Protein AF-A0A9W8TKQ6-F1 (afdb_monomer_lite)

Radius of gyration: 15.14 Å; chains: 1; bounding box: 36×37×39 Å

pLDDT: mean 89.1, std 11.27, range [38.53, 98.56]

InterPro domains:
  IPR004013 PHP domain [PF02811] (1-121)
  IPR010140 Histidinol phosphate phosphatase, HisJ [PTHR21039] (1-131)
  IPR010140 Histidinol phosphate phosphatase, HisJ [TIGR01856] (2-131)
  IPR016195 Polymerase/histidinol phosphatase-like [SSF89550] (1-128)

Secondary structure (DSSP, 8-state):
-----TTT-TTT--S-HHHHHHHHHHTT-SEEEE-PBPPP-SGGG--GGG-SSHHHHHHHHHHHHHHHHHHHHHHHHHHTTT-EEEEEEEEE-SSTTHHHHHHHHHTSTT--EEEEE--EETTEESS--S--

Structure (mmCIF, N/CA/C/O backbone):
data_AF-A0A9W8TKQ6-F1
#
_entry.id   AF-A0A9W8TKQ6-F1
#
loop_
_atom_site.group_PDB
_atom_site.id
_atom_site.type_symbol
_atom_site.label_atom_id
_atom_site.label_alt_id
_atom_site.label_comp_id
_atom_site.label_asym_id
_atom_site.label_entity_id
_atom_site.label_seq_id
_atom_site.pdbx_PDB_ins_code
_atom_site.Cartn_x
_atom_site.Cartn_y
_atom_site.Cartn_z
_atom_site.occupancy
_atom_site.B_iso_or_equiv
_atom_site.auth_seq_id
_atom_site.auth_comp_id
_atom_site.auth_asym_id
_atom_site.auth_atom_id
_atom_site.pdbx_PDB_model_num
ATOM 1 N N . MET A 1 1 ? 0.305 -6.557 11.316 1.00 77.19 1 MET A N 1
ATOM 2 C CA . MET A 1 1 ? 0.956 -5.267 10.994 1.00 77.19 1 MET A CA 1
ATOM 3 C C . MET A 1 1 ? 1.440 -5.225 9.545 1.00 77.19 1 MET A C 1
ATOM 5 O O . MET A 1 1 ? 2.256 -4.385 9.222 1.00 77.19 1 MET A O 1
ATOM 9 N N . HIS A 1 2 ? 0.966 -6.133 8.693 1.00 90.50 2 HIS A N 1
ATOM 10 C CA . HIS A 1 2 ? 1.325 -6.227 7.287 1.00 90.50 2 HIS A CA 1
ATOM 11 C C . HIS A 1 2 ? 0.168 -6.966 6.612 1.00 90.50 2 HIS A C 1
ATOM 13 O O . HIS A 1 2 ? -0.257 -8.005 7.130 1.00 90.50 2 HIS A O 1
ATOM 19 N N . SER A 1 3 ? -0.407 -6.389 5.564 1.00 91.12 3 SER A N 1
ATOM 20 C CA . SER A 1 3 ? -1.506 -6.992 4.810 1.00 91.12 3 SER A CA 1
ATOM 21 C C . SER A 1 3 ? -1.667 -6.318 3.457 1.00 91.12 3 SER A C 1
ATOM 23 O O . SER A 1 3 ? -1.506 -5.099 3.364 1.00 91.12 3 SER A O 1
ATOM 25 N N . HIS A 1 4 ? -2.098 -7.112 2.482 1.00 92.06 4 HIS A N 1
ATOM 26 C CA . HIS A 1 4 ? -2.365 -6.720 1.100 1.00 92.06 4 HIS A CA 1
ATOM 27 C C . HIS A 1 4 ? -3.816 -7.012 0.728 1.00 92.06 4 HIS A C 1
ATOM 29 O O . HIS A 1 4 ? -4.459 -7.876 1.337 1.00 92.06 4 HIS A O 1
ATOM 35 N N . SER A 1 5 ? -4.329 -6.327 -0.289 1.00 91.88 5 SER A N 1
ATOM 36 C CA . SER A 1 5 ? -5.655 -6.575 -0.856 1.00 91.88 5 SER A CA 1
ATOM 37 C C . SER A 1 5 ? -5.571 -6.831 -2.357 1.00 91.88 5 SER A C 1
ATOM 39 O O . SER A 1 5 ? -4.749 -6.259 -3.065 1.00 91.88 5 SER A O 1
ATOM 41 N N . GLY A 1 6 ? -6.471 -7.661 -2.886 1.00 89.06 6 GLY A N 1
ATOM 42 C CA . GLY A 1 6 ? -6.562 -7.898 -4.331 1.00 89.06 6 GLY A CA 1
ATOM 43 C C . GLY A 1 6 ? -7.011 -6.668 -5.117 1.00 89.06 6 GLY A C 1
ATOM 44 O O . GLY A 1 6 ? -6.820 -6.599 -6.326 1.00 89.06 6 GLY A O 1
ATOM 45 N N . GLN A 1 7 ? -7.585 -5.672 -4.437 1.00 90.56 7 GLN A N 1
ATOM 46 C CA . GLN A 1 7 ? -7.968 -4.400 -5.046 1.00 90.56 7 GLN A CA 1
ATOM 47 C C . GLN A 1 7 ? -6.757 -3.596 -5.540 1.00 90.56 7 GLN A C 1
ATOM 49 O O . GLN A 1 7 ? -6.863 -2.918 -6.563 1.00 90.56 7 GLN A O 1
ATOM 54 N N . PHE A 1 8 ? -5.625 -3.672 -4.835 1.00 91.12 8 PHE A N 1
ATOM 55 C CA . PHE A 1 8 ? -4.417 -2.904 -5.155 1.00 91.12 8 PHE A CA 1
ATOM 56 C C . PHE A 1 8 ? -3.199 -3.785 -5.483 1.00 91.12 8 PHE A C 1
ATOM 58 O O . PHE A 1 8 ? -2.281 -3.303 -6.147 1.00 91.12 8 PHE A O 1
ATOM 65 N N . CYS A 1 9 ? -3.249 -5.081 -5.161 1.00 84.81 9 CYS A N 1
ATOM 66 C CA . CYS A 1 9 ? -2.261 -6.100 -5.529 1.00 84.81 9 CYS A CA 1
ATOM 67 C C . CYS A 1 9 ? -2.932 -7.292 -6.247 1.00 84.81 9 CYS A C 1
ATOM 69 O O . CYS A 1 9 ? -3.016 -8.394 -5.702 1.00 84.81 9 CYS A O 1
ATOM 71 N N . PRO A 1 10 ? -3.456 -7.090 -7.473 1.00 77.88 10 PRO A N 1
ATOM 72 C CA . PRO A 1 10 ? -4.319 -8.067 -8.143 1.00 77.88 10 PRO A CA 1
ATOM 73 C C . PRO A 1 10 ? -3.624 -9.374 -8.544 1.00 77.88 10 PRO A C 1
ATOM 75 O O . PRO A 1 10 ? -4.311 -10.364 -8.781 1.00 77.88 10 PRO A O 1
ATOM 78 N N . GLY A 1 11 ? -2.294 -9.396 -8.646 1.00 73.38 11 GLY A N 1
ATOM 79 C CA . GLY A 1 11 ? -1.581 -10.593 -9.087 1.00 73.38 11 GLY A CA 1
ATOM 80 C C . GLY A 1 11 ? -1.391 -11.662 -8.012 1.00 73.38 11 GLY A C 1
ATOM 81 O O . GLY A 1 11 ? -1.322 -12.845 -8.334 1.00 73.38 11 GLY A O 1
ATOM 82 N N . HIS A 1 12 ? -1.432 -11.290 -6.727 1.00 73.44 12 HIS A N 1
ATOM 83 C CA . HIS A 1 12 ? -1.230 -12.242 -5.626 1.00 73.44 12 HIS A CA 1
ATOM 84 C C . HIS A 1 12 ? -2.181 -12.061 -4.427 1.00 73.44 12 HIS A C 1
ATOM 86 O O . HIS A 1 12 ? -2.103 -12.819 -3.460 1.00 73.44 12 HIS A O 1
ATOM 92 N N . ALA A 1 13 ? -3.137 -11.128 -4.484 1.00 79.06 13 ALA A N 1
ATOM 93 C CA . ALA A 1 13 ? -4.212 -10.993 -3.500 1.00 79.06 13 ALA A CA 1
ATOM 94 C C . ALA A 1 13 ? -5.596 -10.994 -4.180 1.00 79.06 13 ALA A C 1
ATOM 96 O O . ALA A 1 13 ? -5.718 -10.748 -5.377 1.00 79.06 13 ALA A O 1
ATOM 97 N N . LYS A 1 14 ? -6.665 -11.315 -3.433 1.00 80.19 14 LYS A N 1
ATOM 98 C CA . LYS A 1 14 ? -8.003 -11.577 -4.019 1.00 80.19 14 LYS A CA 1
ATOM 99 C C . LYS A 1 14 ? -9.108 -10.631 -3.555 1.00 80.19 14 LYS A C 1
ATOM 101 O O . LYS A 1 14 ? -9.953 -10.238 -4.354 1.00 80.19 14 LYS A O 1
ATOM 106 N N . ASP A 1 15 ? -9.122 -10.274 -2.276 1.00 89.31 15 ASP A N 1
ATOM 107 C CA . ASP A 1 15 ? -10.250 -9.560 -1.673 1.00 89.31 15 ASP A CA 1
ATOM 108 C C . ASP A 1 15 ? -10.120 -8.035 -1.760 1.00 89.31 15 ASP A C 1
ATOM 110 O O . ASP A 1 15 ? -9.027 -7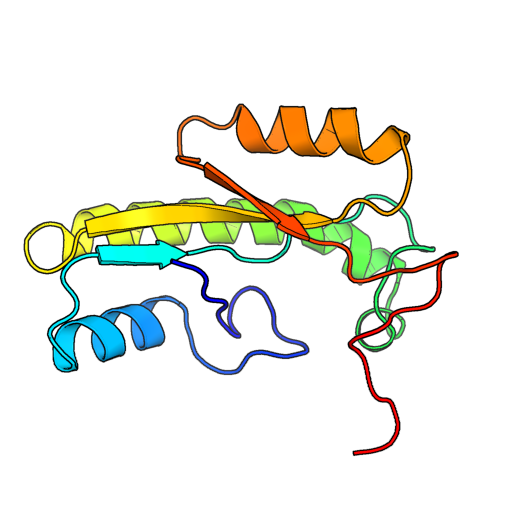.486 -1.878 1.00 89.31 15 ASP A O 1
ATOM 114 N N . GLN A 1 16 ? -11.250 -7.332 -1.662 1.00 94.56 16 GLN A N 1
ATOM 115 C CA . GLN A 1 16 ? -11.266 -5.868 -1.561 1.00 94.56 16 GLN A CA 1
ATOM 116 C C . GLN A 1 16 ? -10.669 -5.395 -0.227 1.00 94.56 16 GLN A C 1
ATOM 118 O O . GLN A 1 16 ? -10.833 -6.068 0.795 1.00 94.56 16 GLN A O 1
ATOM 123 N N . LEU A 1 17 ? -10.064 -4.201 -0.201 1.00 95.31 17 LEU A N 1
ATOM 124 C CA . LEU A 1 17 ? -9.424 -3.661 1.006 1.00 95.31 17 LEU A CA 1
ATOM 125 C C . LEU A 1 17 ? -10.413 -3.544 2.182 1.00 95.31 17 LEU A C 1
ATOM 127 O O . LEU A 1 17 ? -10.109 -3.896 3.321 1.00 95.31 17 LEU A O 1
ATOM 131 N N . GLU A 1 18 ? -11.653 -3.132 1.916 1.00 97.56 18 GLU A N 1
ATOM 132 C CA . GLU A 1 18 ? -12.683 -3.063 2.958 1.00 97.56 18 GLU A CA 1
ATOM 133 C C . GLU A 1 18 ? -13.085 -4.449 3.496 1.00 97.56 18 GLU A C 1
ATOM 135 O O . GLU A 1 18 ? -13.406 -4.590 4.680 1.00 97.56 18 GLU A O 1
ATOM 140 N N . ALA A 1 19 ? -13.074 -5.481 2.648 1.00 96.81 19 ALA A N 1
ATOM 141 C CA . ALA A 1 19 ? -13.456 -6.831 3.050 1.00 96.81 19 ALA A CA 1
ATOM 142 C C . ALA A 1 19 ? -12.454 -7.407 4.060 1.00 96.81 19 ALA A C 1
ATOM 144 O O . ALA A 1 19 ? -12.871 -7.955 5.084 1.00 96.81 19 ALA A O 1
ATOM 145 N N . ILE A 1 20 ? -11.151 -7.201 3.832 1.00 95.62 20 ILE A N 1
ATOM 146 C CA . ILE A 1 20 ? -10.113 -7.650 4.768 1.00 95.62 20 ILE A CA 1
ATOM 147 C C . ILE A 1 20 ? -10.187 -6.893 6.105 1.00 95.62 20 ILE A C 1
ATOM 149 O O . ILE A 1 20 ? -10.054 -7.508 7.164 1.00 95.62 20 ILE A O 1
ATOM 153 N N . VAL A 1 21 ? -10.511 -5.592 6.085 1.00 97.31 21 VAL A N 1
ATOM 154 C CA . VAL A 1 21 ? -10.714 -4.784 7.304 1.00 97.31 21 VAL A CA 1
ATOM 155 C C . VAL A 1 21 ? -11.910 -5.294 8.109 1.00 97.31 21 VAL A C 1
ATOM 157 O O . VAL A 1 21 ? -11.798 -5.524 9.315 1.00 97.31 21 VAL A O 1
ATOM 160 N N . LYS A 1 22 ? -13.055 -5.529 7.456 1.00 97.88 22 LYS A N 1
ATOM 161 C CA . LYS A 1 22 ? -14.249 -6.098 8.106 1.00 97.88 22 LYS A CA 1
ATOM 162 C C . LYS A 1 22 ? -13.969 -7.466 8.711 1.00 97.88 22 LYS A C 1
ATOM 164 O O . LYS A 1 22 ? -14.430 -7.750 9.817 1.00 97.88 22 LYS A O 1
ATOM 169 N N . HIS A 1 23 ? -13.210 -8.300 8.006 1.00 97.19 23 HIS A N 1
ATOM 170 C CA . HIS A 1 23 ? -12.829 -9.609 8.509 1.00 97.19 23 HIS A CA 1
ATOM 171 C C . HIS A 1 23 ? -11.973 -9.496 9.779 1.00 97.19 23 HIS A C 1
ATOM 173 O O . HIS A 1 23 ? -12.293 -10.128 10.785 1.00 97.19 23 HIS A O 1
ATOM 179 N N . ALA A 1 24 ? -10.960 -8.622 9.784 1.00 96.88 24 ALA A N 1
ATOM 180 C CA . ALA A 1 24 ? -10.123 -8.376 10.958 1.00 96.88 24 ALA A CA 1
ATOM 181 C C . ALA A 1 24 ? -10.940 -7.879 12.167 1.00 96.88 24 ALA A C 1
ATOM 183 O O . ALA A 1 24 ? -10.751 -8.363 13.287 1.00 96.88 24 ALA A O 1
ATOM 184 N N . ILE A 1 25 ? -11.900 -6.974 11.944 1.00 97.88 25 ILE A N 1
ATOM 185 C CA . ILE A 1 25 ? -12.841 -6.523 12.983 1.00 97.88 25 ILE A CA 1
ATOM 186 C C . ILE A 1 25 ? -13.644 -7.706 13.539 1.00 97.88 25 ILE A C 1
ATOM 188 O O . ILE A 1 25 ? -13.751 -7.851 14.757 1.00 97.88 25 ILE A O 1
ATOM 192 N N . GLY A 1 26 ? -14.174 -8.574 12.670 1.00 97.81 26 GLY A N 1
ATOM 193 C CA . GLY A 1 26 ? -14.928 -9.767 13.069 1.00 97.81 26 GLY A CA 1
ATOM 194 C C . GLY A 1 26 ? -14.113 -10.754 13.912 1.00 97.81 26 GLY A C 1
ATOM 195 O O . GLY A 1 26 ? -14.659 -11.398 14.804 1.00 97.81 26 GLY A O 1
ATOM 196 N N . LEU A 1 27 ? -12.798 -10.819 13.685 1.00 97.50 27 LEU A N 1
ATOM 197 C CA . LEU A 1 27 ? -11.852 -11.597 14.491 1.00 97.50 27 LEU A CA 1
ATOM 198 C C . LEU A 1 27 ? -11.438 -10.901 15.802 1.00 97.50 27 LEU A C 1
ATOM 200 O O . LEU A 1 27 ? -10.709 -11.479 16.606 1.00 97.50 27 LEU A O 1
ATOM 204 N N . GLY A 1 28 ? -11.889 -9.668 16.039 1.00 97.31 28 GLY A N 1
ATOM 205 C CA . GLY A 1 28 ? -11.609 -8.911 17.257 1.00 97.31 28 GLY A CA 1
ATOM 206 C C . GLY A 1 28 ? -10.284 -8.146 17.249 1.00 97.31 28 GLY A C 1
ATOM 207 O O . GLY A 1 28 ? -9.845 -7.701 18.315 1.00 97.31 28 GLY A O 1
ATOM 208 N N . TYR A 1 29 ? -9.658 -7.958 16.081 1.00 96.94 29 TYR A N 1
ATOM 209 C CA . TYR A 1 29 ? -8.434 -7.164 15.957 1.00 96.94 29 TYR A CA 1
ATOM 210 C C . TYR A 1 29 ? -8.678 -5.734 16.441 1.00 96.94 29 TYR A C 1
ATOM 212 O O . TYR A 1 29 ? -9.731 -5.142 16.208 1.00 96.94 29 TYR A O 1
ATOM 220 N N . LYS A 1 30 ? -7.678 -5.171 17.124 1.00 97.38 30 LYS A N 1
ATOM 221 C CA . LYS A 1 30 ? -7.702 -3.780 17.608 1.00 97.38 30 LYS A CA 1
ATOM 222 C C . LYS A 1 30 ? -6.850 -2.846 16.766 1.00 97.38 30 LYS A C 1
ATOM 224 O O . LYS A 1 30 ? -7.161 -1.661 16.685 1.00 97.38 30 LYS A O 1
ATOM 229 N N . THR A 1 31 ? -5.849 -3.401 16.092 1.00 97.31 31 THR A N 1
ATOM 230 C CA . THR A 1 31 ? -4.972 -2.674 15.182 1.00 97.31 31 THR A CA 1
ATOM 231 C C . THR A 1 31 ? -4.686 -3.532 13.960 1.00 97.31 31 THR A C 1
ATOM 233 O O . THR A 1 31 ? -4.446 -4.735 14.086 1.00 97.31 31 THR A O 1
ATOM 236 N N . MET A 1 32 ? -4.689 -2.915 12.784 1.00 97.06 32 MET A N 1
ATOM 237 C CA . MET A 1 32 ? -4.303 -3.543 11.526 1.00 97.06 32 MET A CA 1
ATOM 238 C C . MET A 1 32 ? -3.440 -2.575 10.723 1.00 97.06 32 MET A C 1
ATOM 240 O O . MET A 1 32 ? -3.657 -1.368 10.746 1.00 97.06 32 MET A O 1
ATOM 244 N N . GLY A 1 33 ? -2.433 -3.123 10.052 1.00 97.12 33 GLY A N 1
ATOM 245 C CA . GLY A 1 33 ? -1.521 -2.365 9.212 1.00 97.12 33 GLY A CA 1
ATOM 246 C C . GLY A 1 33 ? -1.783 -2.695 7.753 1.00 97.12 33 GLY A C 1
ATOM 247 O O . GLY A 1 33 ? -1.697 -3.869 7.409 1.00 97.12 33 GLY A O 1
ATOM 248 N N . LEU A 1 34 ? -2.109 -1.688 6.947 1.00 97.19 34 LEU A N 1
ATOM 249 C CA . LEU A 1 34 ? -2.323 -1.805 5.504 1.00 97.19 34 LEU A CA 1
ATOM 250 C C . LEU A 1 34 ? -1.010 -1.454 4.805 1.00 97.19 34 LEU A C 1
ATOM 252 O O . LEU A 1 34 ? -0.431 -0.420 5.127 1.00 97.19 34 LEU A O 1
ATOM 256 N N . THR A 1 35 ? -0.497 -2.322 3.935 1.00 95.94 35 THR A N 1
ATOM 257 C CA . THR A 1 35 ? 0.875 -2.201 3.413 1.00 95.94 35 THR A CA 1
ATOM 258 C C . THR A 1 35 ? 0.980 -2.695 1.979 1.00 95.94 35 THR A C 1
ATOM 260 O O . THR A 1 35 ? 1.839 -3.521 1.702 1.00 95.94 35 THR A O 1
ATOM 263 N N . GLU A 1 36 ? 0.116 -2.204 1.087 1.00 94.94 36 GLU A N 1
ATOM 264 C CA . GLU A 1 36 ? 0.184 -2.555 -0.341 1.00 94.94 36 GLU A CA 1
ATOM 265 C C . GLU A 1 36 ? 1.588 -2.296 -0.916 1.00 94.94 36 GLU A C 1
ATOM 267 O O . GLU A 1 36 ? 2.320 -1.423 -0.429 1.00 94.94 36 GLU A O 1
ATOM 272 N N . HIS A 1 37 ? 1.956 -3.029 -1.967 1.00 92.62 37 HIS A N 1
ATOM 273 C CA . HIS A 1 37 ? 3.254 -2.867 -2.620 1.00 92.62 37 HIS A CA 1
ATOM 274 C C . HIS A 1 37 ? 3.472 -1.441 -3.142 1.00 92.62 37 HIS A C 1
ATOM 276 O O . HIS A 1 37 ? 2.575 -0.803 -3.708 1.00 92.62 37 HIS A O 1
ATOM 282 N N . MET A 1 38 ? 4.698 -0.939 -2.980 1.00 92.62 38 MET A N 1
ATOM 283 C CA . MET A 1 38 ? 5.107 0.323 -3.582 1.00 92.62 38 MET A CA 1
ATOM 284 C C . MET A 1 38 ? 5.092 0.245 -5.122 1.00 92.62 38 MET A C 1
ATOM 286 O O . MET A 1 38 ? 5.347 -0.813 -5.705 1.00 92.62 38 MET A O 1
ATOM 290 N N . PRO A 1 39 ? 4.829 1.364 -5.814 1.00 92.25 39 PRO A N 1
ATOM 291 C CA . PRO A 1 39 ? 4.953 1.434 -7.264 1.00 92.25 39 PRO A CA 1
ATOM 292 C C . PRO A 1 39 ? 6.414 1.253 -7.706 1.00 92.25 39 PRO A C 1
ATOM 294 O O . PRO A 1 39 ? 7.336 1.739 -7.053 1.00 92.25 39 PRO A O 1
ATOM 297 N N . ARG A 1 40 ? 6.620 0.593 -8.850 1.00 90.06 40 ARG A N 1
ATOM 298 C CA . ARG A 1 40 ? 7.916 0.538 -9.545 1.00 90.06 40 ARG A CA 1
ATOM 299 C C . ARG A 1 40 ? 8.009 1.648 -10.588 1.00 90.06 40 ARG A C 1
ATOM 301 O O . ARG A 1 40 ? 6.997 2.210 -11.002 1.00 90.06 40 ARG A O 1
ATOM 308 N N . THR A 1 41 ? 9.228 1.965 -11.018 1.00 89.44 41 THR A N 1
ATOM 309 C CA . THR A 1 41 ? 9.498 3.089 -11.938 1.00 89.44 41 THR A CA 1
ATOM 310 C C . THR A 1 41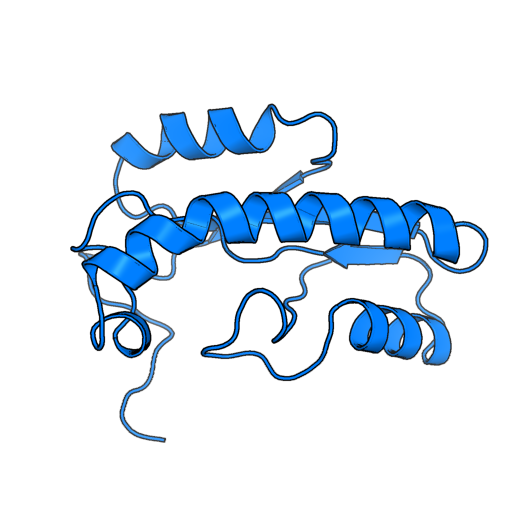 ? 10.150 2.684 -13.256 1.00 89.44 41 THR A C 1
ATOM 312 O O . THR A 1 41 ? 10.319 3.534 -14.129 1.00 89.44 41 THR A O 1
ATOM 315 N N . ALA A 1 42 ? 10.475 1.403 -13.443 1.00 89.50 42 ALA A N 1
ATOM 316 C CA . ALA A 1 42 ? 11.082 0.898 -14.668 1.00 89.50 42 ALA A CA 1
ATOM 317 C C . ALA A 1 42 ? 10.469 -0.440 -15.102 1.00 89.50 42 ALA A C 1
ATOM 319 O O . ALA A 1 42 ? 10.052 -1.244 -14.271 1.00 89.50 42 ALA A O 1
ATOM 320 N N . LEU A 1 43 ? 10.467 -0.687 -16.417 1.00 89.50 43 LEU A N 1
ATOM 321 C CA . LEU A 1 43 ? 9.925 -1.913 -17.020 1.00 89.50 43 LEU A CA 1
ATOM 322 C C . LEU A 1 43 ? 10.666 -3.181 -16.567 1.00 89.50 43 LEU A C 1
ATOM 324 O O . LEU A 1 43 ? 10.067 -4.240 -16.440 1.00 89.50 43 LEU A O 1
ATOM 328 N N . GLU A 1 44 ? 11.968 -3.068 -16.306 1.00 87.12 44 GLU A N 1
ATOM 329 C CA . GLU A 1 44 ? 12.815 -4.171 -15.828 1.00 87.12 44 GLU A CA 1
ATOM 330 C C . GLU A 1 44 ? 12.491 -4.636 -14.399 1.00 87.12 44 GLU A C 1
ATOM 332 O O . GLU A 1 44 ? 12.937 -5.708 -14.006 1.00 87.12 44 GLU A O 1
ATOM 337 N N . ASP A 1 45 ? 11.716 -3.850 -13.644 1.00 86.50 45 ASP A N 1
ATOM 338 C CA . ASP A 1 45 ? 11.290 -4.176 -12.277 1.00 86.50 45 ASP A CA 1
ATOM 339 C C . ASP A 1 45 ? 9.839 -4.685 -12.222 1.00 86.50 45 ASP A C 1
ATOM 341 O O . ASP A 1 45 ? 9.249 -4.791 -11.146 1.00 86.50 45 ASP A O 1
ATOM 345 N N . LEU A 1 46 ? 9.204 -4.908 -13.376 1.00 86.88 46 LEU A N 1
ATOM 346 C CA . LEU A 1 46 ? 7.852 -5.453 -13.426 1.00 86.88 46 LEU A CA 1
ATOM 347 C C . LEU A 1 46 ? 7.867 -6.940 -13.072 1.00 86.88 46 LEU A C 1
ATOM 349 O O . LEU A 1 46 ? 8.730 -7.694 -13.528 1.00 86.88 46 LEU A O 1
ATOM 353 N N . TYR A 1 47 ? 6.869 -7.369 -12.303 1.00 83.44 47 TYR A N 1
ATOM 354 C CA . TYR A 1 47 ? 6.663 -8.784 -12.038 1.00 83.44 47 TYR A CA 1
ATOM 355 C C . TYR A 1 47 ? 6.183 -9.506 -13.304 1.00 83.44 47 TYR A C 1
ATOM 357 O O . TYR A 1 47 ? 5.590 -8.878 -14.184 1.00 83.44 47 TYR A O 1
ATOM 365 N N . PRO A 1 48 ? 6.384 -10.834 -13.415 1.00 84.31 48 PRO A N 1
ATOM 366 C CA . PRO A 1 48 ? 5.984 -11.593 -14.601 1.00 84.31 48 PRO A CA 1
ATOM 367 C C . PRO A 1 48 ? 4.514 -11.416 -15.008 1.00 84.31 48 PRO A C 1
ATOM 369 O O . PRO A 1 48 ? 4.212 -11.393 -16.196 1.00 84.31 48 PRO A O 1
ATOM 372 N N . GLU A 1 49 ? 3.620 -11.255 -14.034 1.00 81.50 49 GLU A N 1
ATOM 373 C CA . GLU A 1 49 ? 2.180 -11.018 -14.223 1.00 81.50 49 GLU A CA 1
ATOM 374 C C . GLU A 1 49 ? 1.835 -9.638 -14.813 1.00 81.50 49 GLU A C 1
ATOM 376 O O . GLU A 1 49 ? 0.713 -9.407 -15.251 1.00 81.50 49 GLU A O 1
ATOM 381 N N . GLU A 1 50 ? 2.794 -8.715 -14.840 1.00 84.44 50 GLU A N 1
ATOM 382 C 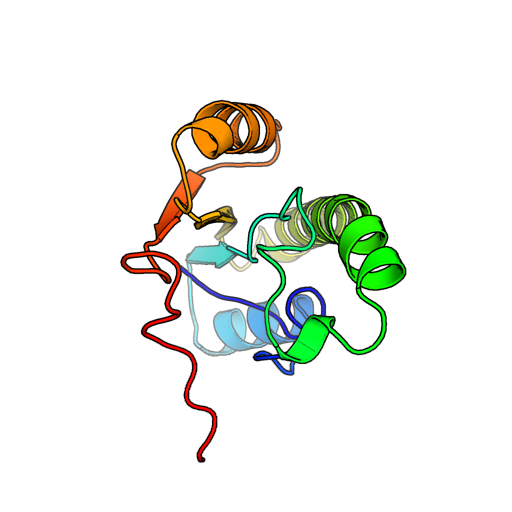CA . GLU A 1 50 ? 2.630 -7.341 -15.324 1.00 84.44 50 GLU A CA 1
ATOM 383 C C . GLU A 1 50 ? 3.252 -7.150 -16.718 1.00 84.44 50 GLU A C 1
ATOM 385 O O . GLU A 1 50 ? 3.214 -6.051 -17.275 1.00 84.44 50 GLU A O 1
ATOM 390 N N . LEU A 1 51 ? 3.812 -8.223 -17.293 1.00 86.44 51 LEU A N 1
ATOM 391 C CA . LEU A 1 51 ? 4.499 -8.211 -18.587 1.00 86.44 51 LEU A CA 1
ATOM 392 C C . LEU A 1 51 ? 3.566 -8.391 -19.795 1.00 86.44 51 LEU A C 1
ATOM 394 O O . LEU A 1 51 ? 4.034 -8.280 -20.926 1.00 86.44 51 LEU A O 1
ATOM 398 N N . ASP A 1 52 ? 2.271 -8.646 -19.580 1.00 88.12 52 ASP A N 1
ATOM 399 C CA . ASP A 1 52 ? 1.287 -8.759 -20.670 1.00 88.12 52 ASP A CA 1
ATOM 400 C C . ASP A 1 52 ? 1.057 -7.409 -21.386 1.00 88.12 52 ASP A C 1
ATOM 402 O O . ASP A 1 52 ? 0.875 -7.371 -22.603 1.00 88.12 52 ASP A O 1
ATOM 406 N N . ASP A 1 53 ? 1.105 -6.303 -20.635 1.00 90.75 53 ASP A N 1
ATOM 407 C CA . ASP A 1 53 ? 1.107 -4.913 -21.120 1.00 90.75 53 ASP A CA 1
ATOM 408 C C . ASP A 1 53 ? 2.073 -4.093 -20.243 1.00 90.75 53 ASP A C 1
ATOM 410 O O . ASP A 1 53 ? 1.641 -3.464 -19.272 1.00 90.75 53 ASP A O 1
ATOM 414 N N . PRO A 1 54 ? 3.394 -4.156 -20.499 1.00 90.31 54 PRO A N 1
ATOM 415 C CA . PRO A 1 54 ? 4.404 -3.580 -19.611 1.00 90.31 54 PRO A CA 1
ATOM 416 C C . PRO A 1 54 ? 4.247 -2.067 -19.421 1.00 90.31 54 PRO A C 1
ATOM 418 O O . PRO A 1 54 ? 4.308 -1.555 -18.301 1.00 90.31 54 PRO A O 1
ATOM 421 N N . GLU A 1 55 ? 4.021 -1.335 -20.510 1.00 92.81 55 GLU A N 1
ATOM 422 C CA . GLU A 1 55 ? 3.866 0.115 -20.499 1.00 92.81 55 GLU A CA 1
ATOM 423 C C . GLU A 1 55 ? 2.578 0.541 -19.790 1.00 92.81 55 GLU A C 1
ATOM 425 O O . GLU A 1 55 ? 2.610 1.462 -18.967 1.00 92.81 55 GLU A O 1
ATOM 430 N N . GLY A 1 56 ? 1.459 -0.137 -20.065 1.00 92.69 56 GLY A N 1
ATOM 431 C CA . GLY A 1 56 ? 0.193 0.108 -19.377 1.00 92.69 56 GLY A CA 1
ATOM 432 C C . GLY A 1 56 ? 0.269 -0.232 -17.889 1.00 92.69 56 GLY A C 1
ATOM 433 O O . GLY A 1 56 ? -0.175 0.560 -17.051 1.00 92.69 56 GLY A O 1
ATOM 434 N N . SER A 1 57 ? 0.899 -1.359 -17.546 1.00 91.88 57 SER A N 1
ATOM 435 C CA . SER A 1 57 ? 1.130 -1.777 -16.163 1.00 91.88 57 SER A CA 1
ATOM 436 C C . SER A 1 57 ? 1.944 -0.741 -15.404 1.00 91.88 57 SER A C 1
ATOM 438 O O . SER A 1 57 ? 1.483 -0.275 -14.364 1.00 91.88 57 SER A O 1
ATOM 440 N N . LEU A 1 58 ? 3.098 -0.324 -15.941 1.00 92.56 58 LEU A N 1
ATOM 441 C CA . LEU A 1 58 ? 3.967 0.675 -15.317 1.00 92.56 58 LEU A CA 1
ATOM 442 C C . LEU A 1 58 ? 3.242 2.015 -15.122 1.00 92.56 58 LEU A C 1
ATOM 444 O O . LEU A 1 58 ? 3.298 2.599 -14.038 1.00 92.56 58 LEU A O 1
ATOM 448 N N . ALA A 1 59 ? 2.507 2.478 -16.138 1.00 93.38 59 ALA A N 1
ATOM 449 C CA . ALA A 1 59 ? 1.743 3.722 -16.070 1.00 93.38 59 ALA A CA 1
ATOM 450 C C . ALA A 1 59 ? 0.622 3.686 -15.014 1.00 93.38 59 ALA A C 1
ATOM 452 O O . ALA A 1 59 ? 0.245 4.729 -14.477 1.00 93.38 59 ALA A O 1
ATOM 453 N N . ALA A 1 60 ? 0.093 2.503 -14.692 1.00 93.50 60 ALA A N 1
ATOM 454 C CA . ALA A 1 60 ? -0.994 2.337 -13.734 1.00 93.50 60 ALA A CA 1
ATOM 455 C C . ALA A 1 60 ? -0.540 2.284 -12.264 1.00 93.50 60 ALA A C 1
ATOM 457 O O . ALA A 1 60 ? -1.376 2.472 -11.379 1.00 93.50 60 ALA A O 1
ATOM 458 N N . LEU A 1 61 ? 0.745 2.050 -11.970 1.00 93.62 61 LEU A N 1
ATOM 459 C CA . LEU A 1 61 ? 1.210 1.786 -10.599 1.00 93.62 61 LEU A CA 1
ATOM 460 C C . LEU A 1 61 ? 1.076 2.985 -9.665 1.00 93.62 61 LEU A C 1
ATOM 462 O O . LEU A 1 61 ? 0.524 2.849 -8.576 1.00 93.62 61 LEU A O 1
ATOM 466 N N . MET A 1 62 ? 1.545 4.160 -10.090 1.00 94.38 62 MET A N 1
ATOM 467 C CA . MET A 1 62 ? 1.422 5.384 -9.290 1.00 94.38 62 MET A CA 1
ATOM 468 C C . MET A 1 62 ? -0.055 5.759 -9.056 1.00 94.38 62 MET A C 1
ATOM 470 O O . MET A 1 62 ? -0.445 5.903 -7.896 1.00 94.38 62 MET A O 1
ATOM 474 N N . PRO A 1 63 ? -0.928 5.813 -10.089 1.00 95.75 63 PRO A N 1
ATOM 475 C CA . PRO A 1 63 ? -2.363 6.022 -9.883 1.00 95.75 63 PRO A CA 1
ATOM 476 C C . PRO A 1 63 ? -3.018 4.994 -8.951 1.00 95.75 63 PRO A C 1
ATOM 478 O O . PRO A 1 63 ? -3.905 5.344 -8.168 1.00 95.75 63 PRO A O 1
ATOM 481 N N . ARG A 1 64 ? -2.591 3.726 -9.020 1.00 95.25 64 ARG A N 1
ATOM 482 C CA . ARG A 1 64 ? -3.075 2.655 -8.142 1.00 95.25 64 ARG A CA 1
ATOM 483 C C . ARG A 1 64 ? -2.656 2.893 -6.694 1.00 95.25 64 ARG A C 1
ATOM 485 O O . ARG A 1 64 ? -3.502 2.779 -5.811 1.00 95.25 64 ARG A O 1
ATOM 492 N N . HIS A 1 65 ? -1.404 3.283 -6.459 1.00 95.88 65 HIS A N 1
ATOM 493 C CA . HIS A 1 65 ? -0.910 3.642 -5.131 1.00 95.88 65 HIS A CA 1
ATOM 494 C C . HIS A 1 65 ? -1.697 4.823 -4.538 1.00 95.88 65 HIS A C 1
ATOM 496 O O . HIS A 1 65 ? -2.164 4.756 -3.404 1.00 95.88 65 HIS A O 1
ATOM 502 N N . GLU A 1 66 ? -1.957 5.876 -5.315 1.00 96.44 66 GLU A N 1
ATOM 503 C CA . GLU A 1 66 ? -2.789 6.993 -4.849 1.00 96.44 66 GLU A CA 1
ATOM 504 C C . GLU A 1 66 ? -4.234 6.576 -4.540 1.00 96.44 66 GLU A C 1
ATOM 506 O O . GLU A 1 66 ? -4.848 7.065 -3.587 1.00 96.44 66 GLU A O 1
ATOM 511 N N . ALA A 1 67 ? -4.812 5.691 -5.359 1.00 97.12 67 ALA A N 1
ATOM 512 C CA . ALA A 1 67 ? -6.148 5.156 -5.122 1.00 97.12 67 ALA A CA 1
ATOM 513 C C . ALA A 1 67 ? -6.200 4.328 -3.830 1.00 97.12 67 ALA A C 1
ATOM 515 O O . ALA A 1 67 ? -7.169 4.458 -3.079 1.00 97.12 67 ALA A O 1
ATOM 516 N N . TYR A 1 68 ? -5.144 3.561 -3.548 1.00 97.56 68 TYR A N 1
ATOM 517 C CA . TYR A 1 68 ? -4.961 2.860 -2.283 1.00 97.56 68 TYR A CA 1
ATOM 518 C C . TYR A 1 68 ? -4.974 3.830 -1.102 1.00 97.56 68 TYR A C 1
ATOM 520 O O . TYR A 1 68 ? -5.781 3.651 -0.193 1.00 97.56 68 TYR A O 1
ATOM 528 N N . LEU A 1 69 ? -4.161 4.891 -1.129 1.00 97.94 69 LEU A N 1
ATOM 529 C CA . LEU A 1 69 ? -4.096 5.848 -0.018 1.00 97.94 69 LEU A CA 1
ATOM 530 C C . LEU A 1 69 ? -5.452 6.501 0.257 1.00 97.94 69 LEU A C 1
ATOM 532 O O . LEU A 1 69 ? -5.885 6.573 1.409 1.00 97.94 69 LEU A O 1
ATOM 536 N N . ARG A 1 70 ? -6.164 6.912 -0.800 1.00 98.19 70 ARG A N 1
ATOM 537 C CA . ARG A 1 70 ? -7.512 7.488 -0.670 1.00 98.19 70 ARG A CA 1
ATOM 538 C C . ARG A 1 70 ? -8.483 6.513 -0.008 1.00 98.19 70 ARG A C 1
ATOM 540 O O . ARG A 1 70 ? -9.235 6.908 0.886 1.00 98.19 70 ARG A O 1
ATOM 547 N N . GLU A 1 71 ? -8.466 5.251 -0.425 1.00 98.25 71 GLU A N 1
ATOM 548 C CA . GLU A 1 71 ? -9.348 4.233 0.138 1.00 98.25 71 GLU A CA 1
ATOM 549 C C . GLU A 1 71 ? -8.963 3.871 1.578 1.00 98.25 71 GLU A C 1
ATOM 551 O O . GLU A 1 71 ? -9.826 3.809 2.453 1.00 98.25 71 GLU A O 1
ATOM 556 N N . ALA A 1 72 ? -7.671 3.727 1.866 1.00 97.94 72 ALA A N 1
ATOM 557 C CA . ALA A 1 72 ? -7.163 3.455 3.203 1.00 97.94 72 ALA A CA 1
ATOM 558 C C . ALA A 1 72 ? -7.560 4.559 4.197 1.00 97.94 72 ALA A C 1
ATOM 560 O O . ALA A 1 72 ? -8.058 4.253 5.279 1.00 97.94 72 ALA A O 1
ATOM 561 N N . GLN A 1 73 ? -7.445 5.837 3.819 1.00 98.44 73 GLN A N 1
ATOM 562 C CA . GLN A 1 73 ? -7.876 6.965 4.657 1.00 98.44 73 GLN A CA 1
ATOM 563 C C . GLN A 1 73 ? -9.397 6.988 4.875 1.00 98.44 73 GLN A C 1
ATOM 565 O O . GLN A 1 73 ? -9.872 7.259 5.987 1.00 98.44 73 GLN A O 1
ATOM 570 N N . ARG A 1 74 ? -10.182 6.669 3.835 1.00 98.56 74 ARG A N 1
ATOM 571 C CA . ARG A 1 74 ? -11.642 6.539 3.952 1.00 98.56 74 ARG A CA 1
ATOM 572 C C . ARG A 1 74 ? -12.007 5.455 4.965 1.00 98.56 74 ARG A C 1
ATOM 574 O O . ARG A 1 74 ? -12.844 5.692 5.837 1.00 98.56 74 ARG A O 1
ATOM 581 N N . LEU A 1 75 ? -11.369 4.289 4.871 1.00 98.44 75 LEU A N 1
ATOM 582 C CA . LEU A 1 75 ? -11.586 3.157 5.773 1.00 98.44 75 LEU A CA 1
ATOM 583 C C . LEU A 1 75 ? -11.103 3.450 7.194 1.00 98.44 75 LEU A C 1
ATOM 585 O O . LEU A 1 75 ? -11.814 3.129 8.145 1.00 98.44 75 LEU A O 1
ATOM 589 N N . GLN A 1 76 ? -9.951 4.108 7.343 1.00 98.12 76 GLN A N 1
ATOM 590 C CA . GLN A 1 76 ? -9.419 4.554 8.632 1.00 98.12 76 GLN A CA 1
ATOM 591 C C . GLN A 1 76 ? -10.440 5.437 9.354 1.00 98.12 76 GLN A C 1
ATOM 593 O O . GLN A 1 76 ? -10.740 5.198 10.519 1.00 98.12 76 GLN A O 1
ATOM 598 N N . THR A 1 77 ? -11.051 6.388 8.642 1.00 98.31 77 THR A N 1
ATOM 599 C CA . THR A 1 77 ? -12.108 7.245 9.198 1.00 98.31 77 THR A CA 1
ATOM 600 C C . THR A 1 77 ? -13.376 6.454 9.525 1.00 98.31 77 THR A C 1
ATOM 602 O O . THR A 1 77 ? -13.930 6.582 10.616 1.00 98.31 77 THR A O 1
ATOM 605 N N . LEU A 1 78 ? -13.844 5.624 8.587 1.00 98.56 78 LEU A N 1
ATOM 606 C CA . LEU A 1 78 ? -15.105 4.889 8.707 1.00 98.56 78 LEU A CA 1
ATOM 607 C C . LEU A 1 78 ? -15.094 3.876 9.862 1.00 98.56 78 LEU A C 1
ATOM 609 O O . LEU A 1 78 ? -16.104 3.707 10.547 1.00 98.56 78 LEU A O 1
ATOM 613 N N . TYR A 1 79 ? -13.960 3.211 10.086 1.00 98.38 79 TYR A N 1
ATOM 614 C CA . TYR A 1 79 ? -13.821 2.133 11.063 1.00 98.38 79 TYR A CA 1
ATOM 615 C C . TYR A 1 79 ? -13.064 2.529 12.338 1.00 98.38 79 TYR A C 1
ATOM 617 O O . TYR A 1 79 ? -12.903 1.677 13.213 1.00 98.38 79 TYR A O 1
ATOM 625 N N . ALA A 1 80 ? -12.695 3.806 12.510 1.00 98.06 80 ALA A N 1
ATOM 626 C CA . ALA A 1 80 ? -12.013 4.320 13.704 1.00 98.06 80 ALA A CA 1
ATOM 627 C C . ALA A 1 80 ? -12.648 3.906 15.054 1.00 98.06 80 ALA A C 1
ATOM 629 O O . ALA A 1 80 ? -11.900 3.617 15.988 1.00 98.06 80 ALA A O 1
ATOM 630 N N . PRO A 1 81 ? -13.989 3.809 15.204 1.00 98.12 81 PRO A N 1
ATOM 631 C CA . PRO A 1 81 ? -14.592 3.343 16.457 1.00 98.12 81 PRO A CA 1
ATOM 632 C C . PRO A 1 81 ? -14.372 1.852 16.763 1.00 98.12 81 PRO A C 1
ATOM 634 O O . PRO A 1 81 ? -14.662 1.411 17.873 1.00 98.12 81 PRO A O 1
ATOM 637 N N . GLN A 1 82 ? -13.935 1.058 15.781 1.00 98.31 82 GLN A N 1
ATOM 638 C CA . GLN A 1 82 ? -13.876 -0.406 15.854 1.00 98.31 82 GLN A CA 1
ATOM 639 C C . GLN A 1 82 ? -12.442 -0.942 15.818 1.00 98.31 82 GLN A C 1
ATOM 641 O O . GLN A 1 82 ? -12.133 -1.895 16.536 1.00 98.31 82 GLN A O 1
ATOM 646 N N . ILE A 1 83 ? -11.575 -0.339 15.002 1.00 98.38 83 ILE A N 1
ATOM 647 C CA . ILE A 1 83 ? -10.191 -0.770 14.789 1.00 98.38 83 ILE A CA 1
ATOM 648 C C . ILE A 1 83 ? -9.304 0.434 14.450 1.00 98.38 83 ILE A C 1
ATOM 650 O O . ILE A 1 83 ? -9.722 1.355 13.751 1.00 98.38 83 ILE A O 1
ATOM 654 N N . SER A 1 84 ? -8.061 0.423 14.930 1.00 98.31 84 SER A N 1
ATOM 655 C CA . SER A 1 84 ? -7.029 1.373 14.514 1.00 98.31 84 SER A CA 1
ATOM 656 C C . SER A 1 84 ? -6.351 0.865 13.241 1.00 98.31 84 SER A C 1
ATOM 658 O O . SER A 1 84 ? -5.753 -0.212 13.240 1.00 98.31 84 SER A O 1
ATOM 660 N N . LEU A 1 85 ? -6.465 1.620 12.149 1.00 98.19 85 LEU A N 1
ATOM 661 C CA . LEU A 1 85 ? -5.784 1.311 10.894 1.00 98.19 85 LEU A CA 1
ATOM 662 C C . LEU A 1 85 ? -4.538 2.180 10.761 1.00 98.19 85 LEU A C 1
ATOM 664 O O . LEU A 1 85 ? -4.648 3.405 10.787 1.00 98.19 85 LEU A O 1
ATOM 668 N N . LEU A 1 86 ? -3.384 1.532 10.610 1.00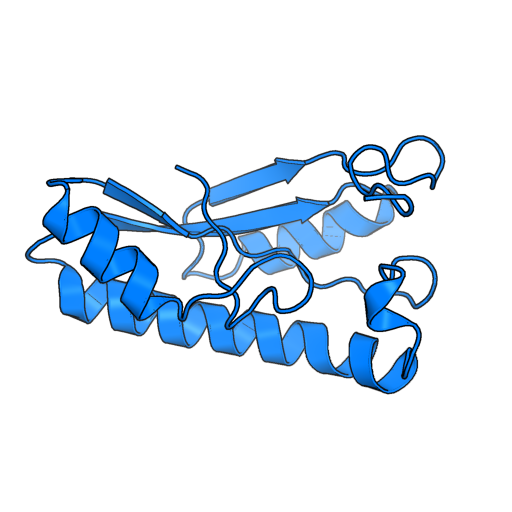 97.94 86 LEU A N 1
ATOM 669 C CA . LEU A 1 86 ? -2.123 2.172 10.252 1.00 97.94 86 LEU A CA 1
ATOM 670 C C . LEU A 1 86 ? -1.899 1.999 8.757 1.00 97.94 86 LEU A C 1
ATOM 672 O O . LEU A 1 86 ? -1.972 0.876 8.248 1.00 97.94 86 LEU A O 1
ATOM 676 N N . ILE A 1 87 ? -1.628 3.095 8.068 1.00 98.12 87 ILE A N 1
ATOM 677 C CA . ILE A 1 87 ? -1.467 3.119 6.621 1.00 98.12 87 ILE A CA 1
ATOM 678 C C . ILE A 1 87 ? 0.027 3.148 6.323 1.00 98.12 87 ILE A C 1
ATOM 680 O O . ILE A 1 87 ? 0.754 4.029 6.767 1.00 98.12 87 ILE A O 1
ATOM 684 N N . GLY A 1 88 ? 0.493 2.167 5.571 1.00 97.19 88 GLY A N 1
ATOM 685 C CA . GLY A 1 88 ? 1.866 2.092 5.114 1.00 97.19 88 GLY A CA 1
ATOM 686 C C . GLY A 1 88 ? 1.959 1.547 3.704 1.00 97.19 88 GLY A C 1
ATOM 687 O O . GLY A 1 88 ? 0.955 1.398 3.009 1.00 97.19 88 GLY A O 1
ATOM 688 N N . PHE A 1 89 ? 3.170 1.228 3.285 1.00 96.44 89 PHE A N 1
ATOM 689 C CA . PHE A 1 89 ? 3.422 0.492 2.054 1.00 96.44 89 PHE A CA 1
ATOM 690 C C . PHE A 1 89 ? 4.552 -0.50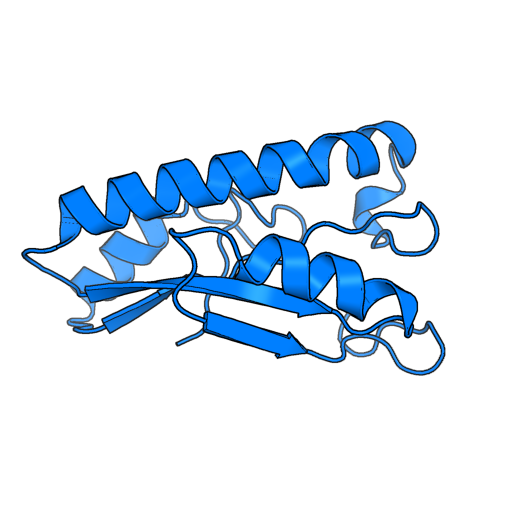9 2.272 1.00 96.44 89 PHE A C 1
ATOM 692 O O . PHE A 1 89 ? 5.378 -0.354 3.178 1.00 96.44 89 PHE A O 1
ATOM 699 N N . GLU A 1 90 ? 4.576 -1.544 1.449 1.00 93.31 90 GLU A N 1
ATOM 700 C CA . GLU A 1 90 ? 5.712 -2.447 1.356 1.00 93.31 90 GLU A CA 1
ATOM 701 C C . GLU A 1 90 ? 6.701 -1.916 0.320 1.00 93.31 90 GLU A C 1
ATOM 703 O O . GLU A 1 90 ? 6.414 -1.848 -0.875 1.00 93.31 90 GLU A O 1
ATOM 708 N N . GLY A 1 91 ? 7.848 -1.462 0.813 1.00 89.38 91 GLY A N 1
ATOM 709 C CA . GLY A 1 91 ? 8.945 -0.942 0.024 1.00 89.38 91 GLY A CA 1
ATOM 710 C C . GLY A 1 91 ? 9.849 -2.058 -0.490 1.00 89.38 91 GLY A C 1
ATOM 711 O O . GLY A 1 91 ? 10.274 -2.921 0.269 1.00 89.38 91 GLY A O 1
ATOM 712 N N . GLU A 1 92 ? 10.192 -1.989 -1.768 1.00 84.31 92 GLU A N 1
ATOM 713 C CA . GLU A 1 92 ? 11.158 -2.841 -2.453 1.00 84.31 92 GLU A CA 1
ATOM 714 C C . GLU A 1 92 ? 12.516 -2.138 -2.504 1.00 84.31 92 GLU A C 1
ATOM 716 O O . GLU A 1 92 ? 12.605 -0.970 -2.892 1.00 84.31 92 GLU A O 1
ATOM 721 N N . TRP A 1 93 ? 13.599 -2.848 -2.190 1.00 82.94 93 TRP A N 1
ATOM 722 C CA . TRP A 1 93 ? 14.954 -2.351 -2.444 1.00 82.94 93 TRP A CA 1
ATOM 723 C C . TRP A 1 93 ? 15.633 -3.142 -3.564 1.00 82.94 93 TRP A C 1
ATOM 725 O O . TRP A 1 93 ? 16.447 -4.032 -3.325 1.00 82.94 93 TRP A O 1
ATOM 735 N N . LEU A 1 94 ? 15.312 -2.800 -4.811 1.00 77.75 94 LEU A N 1
ATOM 736 C CA . LEU A 1 94 ? 15.922 -3.426 -5.992 1.00 77.75 94 LEU A CA 1
ATOM 737 C C . LEU A 1 94 ? 17.326 -2.874 -6.286 1.00 77.75 94 LEU A C 1
ATOM 739 O O . LEU A 1 94 ? 18.238 -3.610 -6.661 1.00 77.75 94 LEU A O 1
ATOM 743 N N . ARG A 1 95 ? 17.513 -1.559 -6.116 1.00 81.38 95 ARG A N 1
ATOM 744 C CA . ARG A 1 95 ? 18.758 -0.835 -6.423 1.00 81.38 95 ARG A CA 1
ATOM 745 C C . ARG A 1 95 ? 18.829 0.497 -5.671 1.00 81.38 95 ARG A C 1
ATOM 747 O O . ARG A 1 95 ? 17.779 1.025 -5.311 1.00 81.38 95 ARG A O 1
ATOM 754 N N . PRO A 1 96 ? 20.021 1.110 -5.516 1.00 80.25 96 PRO A N 1
ATOM 755 C CA . PRO A 1 96 ? 20.181 2.362 -4.765 1.00 80.25 96 PRO A CA 1
ATOM 756 C C . PRO A 1 96 ? 19.249 3.510 -5.192 1.00 80.25 96 PRO A C 1
ATOM 758 O O . PRO A 1 96 ? 18.872 4.331 -4.367 1.00 80.25 96 PRO A O 1
ATOM 761 N N . GLY A 1 97 ? 18.826 3.557 -6.462 1.00 80.12 97 GLY A N 1
ATOM 762 C CA . GLY A 1 97 ? 17.893 4.577 -6.958 1.00 80.12 97 GLY A CA 1
ATOM 763 C C . GLY A 1 97 ? 16.495 4.551 -6.320 1.00 80.12 97 GLY A C 1
ATOM 764 O O . GLY A 1 97 ? 15.788 5.552 -6.393 1.00 80.12 97 GLY A O 1
ATOM 765 N N . TYR A 1 98 ? 16.101 3.450 -5.671 1.00 86.81 98 TYR A N 1
ATOM 766 C CA . TYR A 1 98 ? 14.802 3.333 -4.999 1.00 86.81 98 TYR A CA 1
ATOM 767 C C . TYR A 1 98 ? 14.731 4.128 -3.691 1.00 86.81 98 TYR A C 1
ATOM 769 O O . TYR A 1 98 ? 13.633 4.440 -3.241 1.00 86.81 98 TYR A O 1
ATOM 777 N N . GLU A 1 99 ? 15.867 4.533 -3.114 1.00 89.50 99 GLU A N 1
ATOM 778 C CA . GLU A 1 99 ? 15.895 5.368 -1.907 1.00 89.50 99 GLU A CA 1
ATOM 779 C C . GLU A 1 99 ? 15.088 6.660 -2.081 1.00 89.50 99 GLU A C 1
ATOM 781 O O . GLU A 1 99 ? 14.287 7.020 -1.221 1.00 89.50 99 GLU A O 1
ATOM 786 N N . ALA A 1 100 ? 15.272 7.345 -3.214 1.00 91.56 100 ALA A N 1
ATOM 787 C CA . ALA A 1 100 ? 14.571 8.591 -3.503 1.00 91.56 100 ALA A CA 1
ATOM 788 C C . ALA A 1 100 ? 13.053 8.377 -3.581 1.00 91.56 100 ALA A C 1
ATOM 790 O O . ALA A 1 100 ? 12.297 9.153 -3.002 1.00 91.56 100 ALA A O 1
ATOM 791 N N . LEU A 1 101 ? 12.626 7.292 -4.232 1.00 91.94 101 LEU A N 1
ATOM 792 C CA . LEU A 1 101 ? 11.219 6.934 -4.369 1.00 91.94 101 LEU A CA 1
ATOM 793 C C . LEU A 1 101 ? 10.595 6.545 -3.025 1.00 91.94 101 LEU A C 1
ATOM 795 O O . LEU A 1 101 ? 9.520 7.026 -2.689 1.00 91.94 101 LEU A O 1
ATOM 799 N N . ILE A 1 102 ? 11.272 5.722 -2.221 1.00 93.50 102 ILE A N 1
ATOM 800 C CA . ILE A 1 102 ? 10.793 5.341 -0.885 1.00 93.50 102 ILE A CA 1
ATOM 801 C C . ILE A 1 102 ? 10.635 6.585 -0.008 1.00 93.50 102 ILE A C 1
ATOM 803 O O . ILE A 1 102 ? 9.613 6.732 0.658 1.00 93.50 102 ILE A O 1
ATOM 807 N N . ASN A 1 103 ? 11.608 7.500 -0.036 1.00 94.00 103 ASN A N 1
ATOM 808 C CA . ASN A 1 103 ? 11.533 8.752 0.714 1.00 94.00 103 ASN A CA 1
ATOM 809 C C . ASN A 1 103 ? 10.390 9.656 0.228 1.00 94.00 103 ASN A C 1
ATOM 811 O O . ASN A 1 103 ? 9.722 10.278 1.051 1.00 94.00 103 ASN A O 1
ATOM 815 N N . GLU A 1 104 ? 10.139 9.718 -1.082 1.00 94.69 104 GLU A N 1
ATOM 816 C CA . GLU A 1 104 ? 9.010 10.459 -1.653 1.00 94.69 104 GLU A CA 1
ATOM 817 C C . GLU A 1 104 ? 7.665 9.888 -1.182 1.00 94.69 104 GLU A C 1
ATOM 819 O O . GLU A 1 104 ? 6.823 10.631 -0.676 1.00 94.69 104 GLU A O 1
ATOM 824 N N . LEU A 1 105 ? 7.482 8.568 -1.273 1.00 95.25 105 LEU A N 1
ATOM 825 C CA . LEU A 1 105 ? 6.257 7.897 -0.831 1.00 95.25 105 LEU A CA 1
ATOM 826 C C . LEU A 1 105 ? 6.058 8.025 0.686 1.00 95.25 105 LEU A C 1
ATOM 828 O O . LEU A 1 105 ? 4.958 8.325 1.147 1.00 95.25 105 LEU A O 1
ATOM 832 N N . ALA A 1 106 ? 7.125 7.854 1.472 1.00 95.44 106 ALA A N 1
ATOM 833 C CA . ALA A 1 106 ? 7.092 7.973 2.929 1.00 95.44 106 ALA A CA 1
ATOM 834 C C . ALA A 1 106 ? 6.825 9.406 3.415 1.00 95.44 106 ALA A C 1
ATOM 836 O O . ALA A 1 106 ? 6.349 9.590 4.532 1.00 95.44 106 ALA A O 1
ATOM 837 N N . ALA A 1 107 ? 7.096 10.424 2.592 1.00 96.69 107 ALA A N 1
ATOM 838 C CA . ALA A 1 107 ? 6.779 11.812 2.914 1.00 96.69 107 ALA A CA 1
ATOM 839 C C . ALA A 1 107 ? 5.278 12.136 2.791 1.00 96.69 107 ALA A C 1
ATOM 841 O O . ALA A 1 107 ? 4.848 13.211 3.221 1.00 96.69 107 ALA A O 1
ATOM 842 N N . HIS A 1 108 ? 4.467 11.243 2.212 1.00 96.69 108 HIS A N 1
ATOM 843 C CA . HIS A 1 108 ? 3.031 11.459 2.105 1.00 96.69 108 HIS A CA 1
ATOM 844 C C . HIS A 1 108 ? 2.383 11.480 3.507 1.00 96.69 108 HIS A C 1
ATOM 846 O O . HIS A 1 108 ? 2.555 10.539 4.278 1.00 96.69 108 HIS A O 1
ATOM 852 N N . PRO A 1 109 ? 1.562 12.491 3.853 1.00 96.12 109 PRO A N 1
ATOM 853 C CA . PRO A 1 109 ? 1.066 12.692 5.222 1.00 96.12 109 PRO A CA 1
ATOM 854 C C . PRO A 1 109 ? 0.110 11.602 5.723 1.00 96.12 109 PRO A C 1
ATOM 856 O O . PRO A 1 109 ? -0.201 11.556 6.908 1.00 96.12 109 PRO A O 1
ATOM 859 N N . ALA A 1 110 ? -0.400 10.766 4.819 1.00 96.06 110 ALA A N 1
ATOM 860 C CA . ALA A 1 110 ? -1.225 9.613 5.168 1.00 96.06 110 ALA A CA 1
ATOM 861 C C . ALA A 1 110 ? -0.410 8.373 5.561 1.00 96.06 110 ALA A C 1
ATOM 863 O O . ALA A 1 110 ? -1.015 7.415 6.016 1.00 96.06 110 ALA A O 1
ATOM 864 N N . ILE A 1 111 ? 0.906 8.352 5.330 1.00 96.94 111 ILE A N 1
ATOM 865 C CA . ILE A 1 111 ? 1.757 7.196 5.615 1.00 96.94 111 ILE A CA 1
ATOM 866 C C . ILE A 1 111 ? 2.280 7.282 7.051 1.00 96.94 111 ILE A C 1
ATOM 868 O O . ILE A 1 111 ? 2.968 8.227 7.424 1.00 96.94 111 ILE A O 1
ATOM 872 N N . ASP A 1 112 ? 1.979 6.256 7.839 1.00 96.56 112 ASP A N 1
ATOM 873 C CA . ASP A 1 112 ? 2.432 6.090 9.218 1.00 96.56 112 ASP A CA 1
ATOM 874 C C . ASP A 1 112 ? 3.784 5.353 9.293 1.00 96.56 112 ASP A C 1
ATOM 876 O O . ASP A 1 112 ? 4.581 5.581 10.205 1.00 96.56 112 ASP A O 1
ATOM 880 N N . TYR A 1 113 ? 4.034 4.426 8.362 1.00 95.81 113 TYR A N 1
ATOM 881 C CA . TYR A 1 113 ? 5.235 3.586 8.307 1.00 95.81 113 TYR A CA 1
ATOM 882 C C . TYR A 1 113 ? 5.400 2.941 6.925 1.00 95.81 113 TYR A C 1
ATOM 884 O O . TYR A 1 113 ? 4.470 2.903 6.127 1.00 95.81 113 TYR A O 1
ATOM 892 N N . PHE A 1 114 ? 6.566 2.364 6.659 1.00 93.88 114 PHE A N 1
ATOM 893 C CA . PHE A 1 114 ? 6.759 1.444 5.542 1.00 93.88 114 PHE A CA 1
ATOM 894 C C . PHE A 1 114 ? 7.532 0.214 6.012 1.00 93.88 114 PHE A C 1
ATOM 896 O O . PHE A 1 114 ? 8.260 0.264 7.008 1.00 93.88 114 PHE A O 1
ATOM 903 N N . ILE A 1 115 ? 7.352 -0.900 5.312 1.00 91.81 115 ILE A N 1
ATOM 904 C CA . ILE A 1 115 ? 8.115 -2.131 5.533 1.00 91.81 115 ILE A CA 1
ATOM 905 C C . ILE A 1 115 ? 9.176 -2.209 4.447 1.00 91.81 115 ILE A C 1
ATOM 907 O O . ILE A 1 115 ? 8.851 -2.075 3.278 1.00 91.81 115 ILE A O 1
ATOM 911 N N . GLY A 1 116 ? 10.440 -2.382 4.826 1.00 86.31 116 GLY A N 1
ATOM 912 C CA . GLY A 1 116 ? 11.505 -2.652 3.865 1.00 86.31 116 GLY A CA 1
ATOM 913 C C . GLY A 1 116 ? 11.580 -4.146 3.583 1.00 86.31 116 GLY A C 1
ATOM 914 O O . GLY A 1 116 ? 11.956 -4.907 4.477 1.00 86.31 116 GLY A O 1
ATOM 915 N N . SER A 1 117 ? 11.262 -4.538 2.355 1.00 80.75 117 SER A N 1
ATOM 916 C CA . SER A 1 117 ? 11.292 -5.919 1.890 1.00 80.75 117 SER A CA 1
ATOM 917 C C . SER A 1 117 ? 12.325 -6.103 0.776 1.00 80.75 117 SER A C 1
ATOM 919 O O . SER A 1 117 ? 12.605 -5.210 -0.028 1.00 80.75 117 SER A O 1
ATOM 921 N N . LEU A 1 118 ? 12.942 -7.284 0.770 1.00 76.25 118 LEU A N 1
ATOM 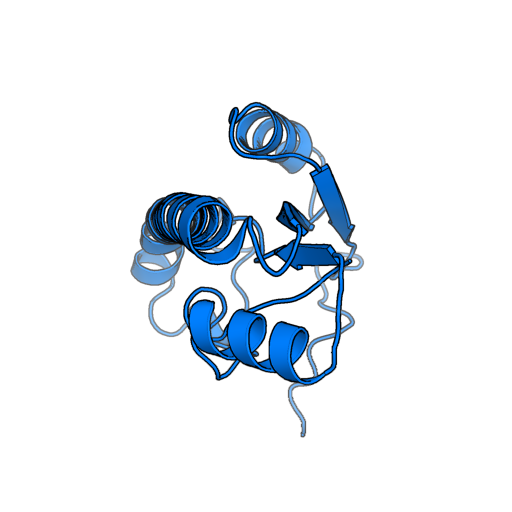922 C CA . LEU A 1 118 ? 13.864 -7.740 -0.266 1.00 76.25 118 LEU A CA 1
ATOM 923 C C . LEU A 1 118 ? 13.236 -8.956 -0.939 1.00 76.25 118 LEU A C 1
ATOM 925 O O . LEU A 1 118 ? 13.454 -10.080 -0.494 1.00 76.25 118 LEU A O 1
ATOM 929 N N . HIS A 1 119 ? 12.480 -8.729 -2.009 1.00 71.94 119 HIS A N 1
ATOM 930 C CA . HIS A 1 119 ? 11.926 -9.813 -2.826 1.00 71.94 119 HIS A CA 1
ATOM 931 C C . HIS A 1 119 ? 12.874 -10.236 -3.948 1.00 71.94 119 HIS A C 1
ATOM 933 O O . HIS A 1 119 ? 12.644 -11.241 -4.608 1.00 71.94 119 HIS A O 1
ATOM 939 N N . HIS A 1 120 ? 13.987 -9.518 -4.135 1.00 64.00 120 HIS A N 1
ATOM 940 C CA . HIS A 1 120 ? 14.976 -9.805 -5.167 1.00 64.00 120 HIS A CA 1
ATOM 941 C C . HIS A 1 120 ? 16.385 -9.952 -4.593 1.00 64.00 120 HIS A C 1
ATOM 943 O O . HIS A 1 120 ? 16.848 -9.134 -3.797 1.00 64.00 120 HIS A O 1
ATOM 949 N N . VAL A 1 121 ? 17.116 -10.957 -5.078 1.00 68.06 121 VAL A N 1
ATOM 950 C CA . VAL A 1 121 ? 18.564 -11.089 -4.873 1.00 68.06 121 VAL A CA 1
ATOM 951 C C . VAL A 1 121 ? 19.224 -11.170 -6.244 1.00 68.06 121 VAL A C 1
ATOM 953 O O . VAL A 1 121 ? 18.904 -12.045 -7.041 1.00 68.06 121 VAL A O 1
ATOM 956 N N . ASN A 1 122 ? 20.137 -10.240 -6.545 1.00 65.00 122 ASN A N 1
ATOM 957 C CA . ASN A 1 122 ? 20.767 -10.106 -7.869 1.00 65.00 122 ASN A CA 1
ATOM 958 C C . ASN A 1 122 ? 19.759 -9.987 -9.036 1.00 65.00 122 ASN A C 1
ATOM 960 O O . ASN A 1 122 ? 20.010 -10.506 -10.121 1.00 65.00 122 ASN A O 1
ATOM 964 N N . GLY A 1 123 ? 18.615 -9.331 -8.812 1.00 63.47 123 GLY A N 1
ATOM 965 C CA . GLY A 1 123 ? 17.554 -9.184 -9.819 1.00 63.47 123 GLY A CA 1
ATOM 966 C C . GLY A 1 123 ? 16.711 -10.443 -10.049 1.00 63.47 123 GLY A C 1
ATOM 967 O O . GLY A 1 123 ? 15.897 -10.462 -10.964 1.00 63.47 123 GLY A O 1
ATOM 968 N N . VAL A 1 124 ? 16.887 -11.489 -9.235 1.00 66.94 124 VAL A N 1
ATOM 969 C CA . VAL A 1 124 ? 16.068 -12.707 -9.279 1.00 66.94 124 VAL A CA 1
ATOM 970 C C . VAL A 1 124 ? 15.036 -12.655 -8.149 1.00 66.94 124 VAL A C 1
ATOM 972 O O . VAL A 1 124 ? 15.462 -12.497 -6.999 1.00 66.94 124 VAL A O 1
ATOM 975 N N . PRO A 1 125 ? 13.725 -12.784 -8.437 1.00 67.31 125 PRO A N 1
ATOM 976 C CA . PRO A 1 125 ? 12.697 -12.843 -7.401 1.00 67.31 125 PRO A CA 1
ATOM 977 C C . PRO A 1 125 ? 12.858 -14.119 -6.558 1.00 67.31 125 PRO A C 1
ATOM 979 O O . PRO A 1 125 ? 13.094 -15.193 -7.112 1.00 67.31 125 PRO A O 1
ATOM 982 N N . ILE A 1 126 ? 12.774 -14.013 -5.228 1.00 78.19 126 ILE A N 1
ATOM 983 C CA . ILE A 1 126 ? 13.025 -15.131 -4.289 1.00 78.19 126 ILE A CA 1
ATOM 984 C C . ILE A 1 126 ? 11.751 -15.762 -3.715 1.00 78.19 126 ILE A C 1
ATOM 986 O O . ILE A 1 126 ? 11.816 -16.818 -3.090 1.00 78.19 126 ILE A O 1
ATOM 990 N N . ASP A 1 127 ? 10.611 -15.115 -3.910 1.00 72.38 127 ASP A N 1
ATOM 991 C CA . ASP A 1 127 ? 9.304 -15.439 -3.337 1.00 72.38 127 ASP A CA 1
ATOM 992 C C . ASP A 1 127 ? 8.201 -15.577 -4.402 1.00 72.38 127 ASP A C 1
ATOM 994 O O . ASP A 1 127 ? 7.028 -15.752 -4.074 1.00 72.38 127 ASP A O 1
ATOM 998 N N . TYR A 1 128 ? 8.590 -15.569 -5.679 1.00 61.72 128 TYR A N 1
ATOM 999 C CA . TYR A 1 128 ? 7.721 -15.852 -6.813 1.00 61.72 128 TYR A CA 1
ATOM 1000 C C . TYR A 1 128 ? 8.046 -17.238 -7.379 1.00 61.72 128 TYR A C 1
ATOM 1002 O O . TYR A 1 128 ? 9.096 -17.427 -7.998 1.00 61.72 128 TYR A O 1
ATOM 1010 N N . ASP A 1 129 ? 7.153 -18.210 -7.182 1.00 60.28 129 ASP A N 1
ATOM 1011 C CA . ASP A 1 129 ? 7.277 -19.533 -7.799 1.00 60.28 129 ASP A CA 1
ATOM 1012 C C . ASP A 1 129 ? 6.424 -19.602 -9.074 1.00 60.28 129 ASP A C 1
ATOM 1014 O O . ASP A 1 129 ? 5.220 -19.346 -9.052 1.00 60.28 129 ASP A O 1
ATOM 1018 N N . LYS A 1 130 ? 7.057 -19.937 -10.203 1.00 53.69 130 LYS A N 1
ATOM 1019 C CA . LYS A 1 130 ? 6.380 -20.130 -11.496 1.00 53.69 130 LYS A CA 1
ATOM 1020 C C . LYS A 1 130 ? 5.713 -21.508 -11.610 1.00 53.69 130 LYS A C 1
ATOM 1022 O O . LYS A 1 130 ? 4.989 -21.720 -12.580 1.00 53.69 130 LYS A O 1
ATOM 1027 N N . GLU A 1 131 ? 5.968 -22.437 -10.681 1.00 49.78 131 GLU A N 1
ATOM 1028 C CA . GLU A 1 131 ? 5.587 -23.854 -10.803 1.00 49.78 131 GLU A CA 1
ATOM 1029 C C . GLU A 1 131 ? 4.584 -24.377 -9.748 1.00 49.78 131 GLU A C 1
ATOM 1031 O O . GLU A 1 131 ? 4.635 -25.556 -9.393 1.00 49.78 131 GLU A O 1
ATOM 1036 N N . CYS A 1 132 ? 3.630 -23.564 -9.276 1.00 38.53 132 CYS A N 1
ATOM 1037 C CA . CYS A 1 132 ? 2.518 -24.054 -8.437 1.00 38.53 132 CYS A CA 1
ATOM 1038 C C . CYS A 1 132 ? 1.131 -23.822 -9.052 1.00 38.53 132 CYS A C 1
ATOM 1040 O O . CYS A 1 132 ? 0.809 -22.662 -9.389 1.00 38.53 132 CYS A O 1
#

Foldseek 3Di:
DEDEACQLVVPPHHHDPVVVVVVCLVVQAAEDEYAAAAQDQDLLLDDPVCVVPSVVSNVCRVVSVVVVLVVQVVSCVVCVVRHHYAYEYEQEPPDPVSVVVNVVRCPPPSHPDYHDDYQDDPSHGPPDDPPD

Organism: NCBI:txid114810

Sequence (132 aa):
MHSHSGQFCPGHAKDQLEAIVKHAIGLGYKTMGLTEHMPRTALEDLYPEELDDPEGSLAALMPRHEAYLREAQRLQTLYAPQISLLIGFEGEWLRPGYEALINELAAHPAIDYFIGSLHHVNGVPIDYDKEC